Protein AF-K5X1K7-F1 (afdb_monomer_lite)

Radius of gyration: 36.88 Å; chains: 1; bounding box: 86×48×108 Å

InterPro domains:
  IPR001202 WW domain [PF00397] (5-33)
  IPR001202 WW domain [PS01159] (7-33)
  IPR001202 WW domain [PS50020] (1-35)
  IPR001202 WW domain [SM00456] (2-35)
  IPR001202 WW domain [cd00201] (5-35)
  IPR036020 WW domain superfamily [SSF51045] (5-35)

Organism: Phanerochaete carnosa (strain HHB-10118-sp) (NCBI:txid650164)

Secondary structure (DSSP, 8-state):
---GGGEEEEEETTTTEEEEEETTT--EESS-TTGGGT-----------TTSHHHHHHHHHHHHHHTT--TTSGGG-HHHHHHS--SS--------EETTTTEEPPTT---SGGGSHHHHHHHHHHTTS-HHHHHHHHHHHHHHHHHHTT---PPPHHHHHHHHHHHHHHHHHHTGGG--

Sequence (180 aa):
TASAGDWQALWSPVHNAYYFYNSKTQETTWTNPLEASSSASPVASSSSDPQAFTSTAGALQAAAAAQGIDPSLAYLDPSLVAGTSSTPQAFTYTAKFNARTGAFARPDGRDPSHVSEYERARRMSEAYFDVGEWEEEVEQRKAQEEAEGKKKKKPTKKDLERFKEQKRLKKIAKTAWLRT

Foldseek 3Di:
DQDPVQKDWDADPVVRAIWIAGNPPRDIGRDDPVCVVVDPPPPPPPPCPPPPVCVVLVQLLVQCVVVVHHSVCSVVDPVSVVVPPPDPDDVDDDWDADPVVRDTADPPGCDPVCPDPVNVVVVVVVVPDVVVVVVVVVVVVVVVCVVCDVPDPDQDPVSVVVVVVVVVVVVCVVCVVVVD

pLDDT: mean 77.58, std 16.28, range [35.38, 95.19]

Structure (mmCIF, N/CA/C/O backbone):
data_AF-K5X1K7-F1
#
_entry.id   AF-K5X1K7-F1
#
loop_
_atom_site.group_PDB
_atom_site.id
_atom_site.type_symbol
_atom_site.label_atom_id
_atom_site.label_alt_id
_atom_site.label_comp_id
_atom_site.label_asym_id
_atom_site.label_entity_id
_atom_site.label_seq_id
_atom_site.pdbx_PDB_ins_code
_atom_site.Cartn_x
_atom_site.Cartn_y
_atom_site.Cartn_z
_atom_site.occupancy
_atom_site.B_iso_or_equiv
_atom_site.auth_seq_id
_atom_site.auth_comp_id
_atom_site.auth_asym_id
_atom_site.auth_atom_id
_atom_site.pdbx_PDB_model_num
ATOM 1 N N . THR A 1 1 ? 4.398 7.121 -54.595 1.00 51.69 1 THR A N 1
ATOM 2 C CA . THR A 1 1 ? 4.559 7.211 -53.130 1.00 51.69 1 THR A CA 1
ATOM 3 C C . THR A 1 1 ? 3.196 7.001 -52.500 1.00 51.69 1 THR A C 1
ATOM 5 O O . THR A 1 1 ? 2.266 7.715 -52.854 1.00 51.69 1 THR A O 1
ATOM 8 N N . ALA A 1 2 ? 3.027 5.955 -51.687 1.00 56.44 2 ALA A N 1
ATOM 9 C CA . ALA A 1 2 ? 1.766 5.720 -50.979 1.00 56.44 2 ALA A CA 1
ATOM 10 C C . ALA A 1 2 ? 1.600 6.792 -49.889 1.00 56.44 2 ALA A C 1
ATOM 12 O O . ALA A 1 2 ? 2.554 7.090 -49.173 1.00 56.44 2 ALA A O 1
ATOM 13 N N . SER A 1 3 ? 0.427 7.414 -49.823 1.00 66.38 3 SER A N 1
ATOM 14 C CA . SER A 1 3 ? 0.096 8.448 -48.838 1.00 66.38 3 SER A CA 1
ATOM 15 C C . SER A 1 3 ? -0.367 7.798 -47.531 1.00 66.38 3 SER A C 1
ATOM 17 O O . SER A 1 3 ? -0.769 6.635 -47.524 1.00 66.38 3 SER A O 1
ATOM 19 N N . ALA A 1 4 ? -0.358 8.543 -46.421 1.00 65.88 4 ALA A N 1
ATOM 20 C CA . ALA A 1 4 ? -0.716 8.031 -45.096 1.00 65.88 4 ALA A CA 1
ATOM 21 C C . ALA A 1 4 ? -2.121 7.394 -45.013 1.00 65.88 4 ALA A C 1
ATOM 23 O O . ALA A 1 4 ? -2.359 6.546 -44.162 1.00 65.88 4 ALA A O 1
ATOM 24 N N . GLY A 1 5 ? -3.033 7.764 -45.920 1.00 78.00 5 GLY A N 1
ATOM 25 C CA . GLY A 1 5 ? -4.384 7.198 -46.006 1.00 78.00 5 GLY A CA 1
ATOM 26 C C . GLY A 1 5 ? -4.503 5.858 -46.744 1.00 78.00 5 GLY A C 1
ATOM 27 O O . GLY A 1 5 ? -5.589 5.291 -46.769 1.00 78.00 5 GLY A O 1
ATOM 28 N N . ASP A 1 6 ? -3.428 5.350 -47.356 1.00 87.44 6 ASP A N 1
ATOM 29 C CA . ASP A 1 6 ? -3.479 4.128 -48.175 1.00 87.44 6 ASP A CA 1
ATOM 30 C C . ASP A 1 6 ? -3.261 2.837 -47.357 1.00 87.44 6 ASP A C 1
ATOM 32 O O . ASP A 1 6 ? -3.540 1.738 -47.852 1.00 87.44 6 ASP A O 1
ATOM 36 N N . TRP A 1 7 ? -2.784 2.974 -46.113 1.00 88.94 7 TRP A N 1
ATOM 37 C CA . TRP A 1 7 ? -2.458 1.886 -45.191 1.00 88.94 7 TRP A CA 1
ATOM 38 C C . TRP A 1 7 ? -3.560 1.664 -44.152 1.00 88.94 7 TRP A C 1
ATOM 40 O O . TRP A 1 7 ? -4.050 2.610 -43.540 1.00 88.94 7 TRP A O 1
ATOM 50 N N . GLN A 1 8 ? -3.917 0.402 -43.913 1.00 91.75 8 GLN A N 1
ATOM 51 C CA . GLN A 1 8 ? -4.913 -0.010 -42.919 1.00 91.75 8 GLN A CA 1
ATOM 52 C C . GLN A 1 8 ? -4.298 -0.989 -41.915 1.00 91.75 8 GLN A C 1
ATOM 54 O O . GLN A 1 8 ? -3.630 -1.937 -42.321 1.00 91.75 8 GLN A O 1
ATOM 59 N N . ALA A 1 9 ? -4.538 -0.781 -40.618 1.00 92.06 9 ALA A N 1
ATOM 60 C CA . ALA A 1 9 ? -4.111 -1.697 -39.560 1.00 92.06 9 ALA A CA 1
ATOM 61 C C . ALA A 1 9 ? -5.196 -2.753 -39.297 1.00 92.06 9 ALA A C 1
ATOM 63 O O . ALA A 1 9 ? -6.318 -2.420 -38.914 1.00 92.06 9 ALA A O 1
ATOM 64 N N . LEU A 1 10 ? -4.860 -4.026 -39.493 1.00 93.25 10 LEU A N 1
ATOM 65 C CA . LEU A 1 10 ? -5.751 -5.172 -39.326 1.00 93.25 10 LEU A CA 1
ATOM 66 C C . LEU A 1 10 ? -5.221 -6.080 -38.213 1.00 93.25 10 LEU A C 1
ATOM 68 O O . LEU A 1 10 ? -4.028 -6.371 -38.145 1.00 93.25 10 LEU A O 1
ATOM 72 N N . TRP A 1 11 ? -6.105 -6.537 -37.327 1.00 94.88 11 TRP A N 1
ATOM 73 C CA . TRP A 1 11 ? -5.749 -7.472 -36.259 1.00 94.88 11 TRP A CA 1
ATOM 74 C C . TRP A 1 11 ? -5.693 -8.909 -36.786 1.00 94.88 11 TRP A C 1
ATOM 76 O O . TRP A 1 11 ? -6.650 -9.375 -37.407 1.00 94.88 11 TRP A O 1
ATOM 86 N N . SER A 1 12 ? -4.603 -9.632 -36.511 1.00 94.00 12 SER A N 1
ATOM 87 C CA . SER A 1 12 ? -4.488 -11.065 -36.794 1.00 94.00 12 SER A CA 1
ATOM 88 C C . SER A 1 12 ? -4.652 -11.884 -35.508 1.00 94.00 12 SER A C 1
ATOM 90 O O . SER A 1 12 ? -3.748 -11.872 -34.670 1.00 94.00 12 SER A O 1
ATOM 92 N N . PRO A 1 13 ? -5.750 -12.651 -35.345 1.00 93.81 13 PRO A N 1
ATOM 93 C CA . PRO A 1 13 ? -5.948 -13.509 -34.174 1.00 93.81 13 PRO A CA 1
ATOM 94 C C . PRO A 1 13 ? -4.889 -14.609 -34.046 1.00 93.81 13 PRO A C 1
ATOM 96 O O . PRO A 1 13 ? -4.539 -14.997 -32.939 1.00 93.81 13 PRO A O 1
ATOM 99 N N . VAL A 1 14 ? -4.362 -15.097 -35.176 1.00 94.94 14 VAL A N 1
ATOM 100 C CA . VAL A 1 14 ? -3.364 -16.182 -35.221 1.00 94.94 14 VAL A CA 1
ATOM 101 C C . VAL A 1 14 ? -2.022 -15.725 -34.652 1.00 94.94 14 VAL A C 1
ATOM 103 O O . VAL A 1 14 ? -1.348 -16.485 -33.964 1.00 94.94 14 VAL A O 1
ATOM 106 N N . HIS A 1 15 ? -1.647 -14.475 -34.922 1.00 89.81 15 HIS A N 1
ATOM 107 C CA . HIS A 1 15 ? -0.377 -13.897 -34.480 1.00 89.81 15 HIS A CA 1
ATOM 108 C C . HIS A 1 15 ? -0.530 -12.971 -33.268 1.00 89.81 15 HIS A C 1
ATOM 110 O O . HIS A 1 15 ? 0.468 -12.448 -32.782 1.00 89.81 15 HIS A O 1
ATOM 116 N N . ASN A 1 16 ? -1.765 -12.778 -32.784 1.00 93.69 16 ASN A N 1
ATOM 117 C CA . ASN A 1 16 ? -2.121 -11.878 -31.687 1.00 93.69 16 ASN A CA 1
ATOM 118 C C . ASN A 1 16 ? -1.443 -10.497 -31.821 1.00 93.69 16 ASN A C 1
ATOM 120 O O . ASN A 1 16 ? -0.917 -9.947 -30.852 1.00 93.69 16 ASN A O 1
ATOM 124 N N . ALA A 1 17 ? -1.403 -9.980 -33.053 1.00 92.75 17 ALA A N 1
ATOM 125 C CA . ALA A 1 17 ? -0.687 -8.768 -33.433 1.00 92.75 17 ALA A CA 1
ATOM 126 C C . ALA A 1 17 ? -1.387 -8.058 -34.602 1.00 92.75 17 ALA A C 1
ATOM 128 O O . ALA A 1 17 ? -2.117 -8.680 -35.381 1.00 92.75 17 ALA A O 1
ATOM 129 N N . TYR A 1 18 ? -1.141 -6.754 -34.740 1.00 92.44 18 TYR A N 1
ATOM 130 C CA . TYR A 1 18 ? -1.590 -5.972 -35.891 1.00 92.44 18 TYR A CA 1
ATOM 131 C C . TYR A 1 18 ? -0.612 -6.115 -37.061 1.00 92.44 18 TYR A C 1
ATOM 133 O O . TYR A 1 18 ? 0.601 -6.109 -36.865 1.00 92.44 18 TYR A O 1
ATOM 141 N N . TYR A 1 19 ? -1.144 -6.196 -38.277 1.00 93.00 19 TYR A N 1
ATOM 142 C CA . TYR A 1 19 ? -0.389 -6.039 -39.518 1.00 93.00 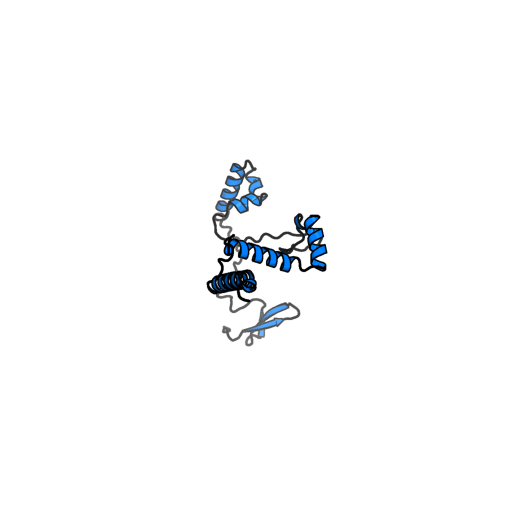19 TYR A CA 1
ATOM 143 C C . TYR A 1 19 ? -0.989 -4.897 -40.339 1.00 93.00 19 TYR A C 1
ATOM 145 O O . TYR A 1 19 ? -2.163 -4.555 -40.193 1.00 93.00 19 TYR A O 1
ATOM 153 N N . PHE A 1 20 ? -0.178 -4.292 -41.196 1.00 93.44 20 PHE A N 1
ATOM 154 C CA . PHE A 1 20 ? -0.565 -3.158 -42.023 1.00 93.44 20 PHE A CA 1
ATOM 155 C C . PHE A 1 20 ? -0.701 -3.609 -43.473 1.00 93.44 20 PHE A C 1
ATOM 157 O O . PHE A 1 20 ? 0.221 -4.201 -44.034 1.00 93.44 20 PHE A O 1
ATOM 164 N N . TYR A 1 21 ? -1.849 -3.324 -44.077 1.00 92.62 21 TYR A N 1
ATOM 165 C CA . TYR A 1 21 ? -2.152 -3.640 -45.468 1.00 92.62 21 TYR A CA 1
ATOM 166 C C . TYR A 1 21 ? -2.251 -2.361 -46.299 1.00 92.62 21 TYR A C 1
ATOM 168 O O . TYR A 1 21 ? -2.948 -1.421 -45.911 1.00 92.62 21 TYR A O 1
ATOM 176 N N . ASN A 1 22 ? -1.566 -2.328 -47.441 1.00 92.00 22 ASN A N 1
ATOM 177 C CA . ASN A 1 22 ? -1.646 -1.230 -48.396 1.00 92.00 22 ASN A CA 1
ATOM 178 C C . ASN A 1 22 ? -2.703 -1.526 -49.462 1.00 92.00 22 ASN A C 1
ATOM 180 O O . ASN A 1 22 ? -2.549 -2.427 -50.284 1.00 92.00 22 ASN A O 1
ATOM 184 N N . SER A 1 23 ? -3.754 -0.714 -49.498 1.00 89.12 23 SER A N 1
ATOM 185 C CA . SER A 1 23 ? -4.861 -0.876 -50.448 1.00 89.12 23 SER A CA 1
ATOM 186 C C . SER A 1 23 ? -4.477 -0.639 -51.916 1.00 89.12 23 SER A C 1
ATOM 188 O O . SER A 1 23 ? -5.158 -1.148 -52.806 1.00 89.12 23 SER A O 1
ATOM 190 N N . LYS A 1 24 ? -3.391 0.097 -52.190 1.00 88.06 24 LYS A N 1
ATOM 191 C CA . LYS A 1 24 ? -2.935 0.411 -53.556 1.00 88.06 24 LYS A CA 1
ATOM 192 C C . LYS A 1 24 ? -1.930 -0.592 -54.105 1.00 88.06 24 LYS A C 1
ATOM 194 O O . LYS A 1 24 ? -2.003 -0.923 -55.283 1.00 88.06 24 LYS A O 1
ATOM 199 N N . THR A 1 25 ? -0.982 -1.034 -53.280 1.00 88.88 25 THR A N 1
ATOM 200 C CA . THR A 1 25 ? 0.090 -1.955 -53.705 1.00 88.88 25 THR A CA 1
ATOM 201 C C . THR A 1 25 ? -0.208 -3.414 -53.373 1.00 88.88 25 THR A C 1
ATOM 203 O O . THR A 1 25 ? 0.500 -4.290 -53.854 1.00 88.88 25 THR A O 1
ATOM 206 N N . GLN A 1 26 ? -1.266 -3.680 -52.596 1.00 91.06 26 GLN A N 1
ATOM 207 C CA . GLN A 1 26 ? -1.614 -5.006 -52.069 1.00 91.06 26 GLN A CA 1
ATOM 208 C C . GLN A 1 26 ? -0.504 -5.628 -51.205 1.00 91.06 26 GLN A C 1
ATOM 210 O O . GLN A 1 26 ? -0.461 -6.839 -51.000 1.00 91.06 26 GLN A O 1
ATOM 215 N N . GLU A 1 27 ? 0.394 -4.801 -50.674 1.00 89.38 27 GLU A N 1
ATOM 216 C CA . GLU A 1 27 ? 1.490 -5.239 -49.817 1.00 89.38 27 GLU A CA 1
ATOM 217 C C . GLU A 1 27 ? 1.043 -5.326 -48.354 1.00 89.38 27 GLU A C 1
ATOM 219 O O . GLU A 1 27 ? 0.289 -4.486 -47.856 1.00 89.38 27 GLU A O 1
ATOM 224 N N . THR A 1 28 ? 1.557 -6.331 -47.646 1.00 91.69 28 THR A N 1
ATOM 225 C CA . THR A 1 28 ? 1.374 -6.511 -46.202 1.00 91.69 28 THR A CA 1
ATOM 226 C C . THR A 1 28 ? 2.706 -6.359 -45.482 1.00 91.69 28 THR A C 1
ATOM 228 O O . THR A 1 28 ? 3.685 -6.998 -45.863 1.00 91.69 28 THR A O 1
ATOM 231 N N . THR A 1 29 ? 2.739 -5.580 -44.405 1.00 90.00 29 THR A N 1
ATOM 232 C CA . THR A 1 29 ? 3.913 -5.437 -43.536 1.00 90.00 29 THR A CA 1
ATOM 233 C C . THR A 1 29 ? 3.522 -5.573 -42.069 1.00 90.00 29 THR A C 1
ATOM 235 O O . THR A 1 29 ? 2.405 -5.249 -41.674 1.00 90.00 29 THR A O 1
ATOM 238 N N . TRP A 1 30 ? 4.451 -6.048 -41.245 1.00 90.38 30 TRP A N 1
ATOM 239 C CA . TRP A 1 30 ? 4.282 -6.141 -39.791 1.00 90.38 30 TRP A CA 1
ATOM 240 C C . TRP A 1 30 ? 4.763 -4.881 -39.059 1.00 90.38 30 TRP A C 1
ATOM 242 O O . TRP A 1 30 ? 4.470 -4.698 -37.882 1.00 90.38 30 TRP A O 1
ATOM 252 N N . THR A 1 31 ? 5.489 -3.999 -39.749 1.00 87.38 31 THR A N 1
ATOM 253 C CA . THR A 1 31 ? 6.052 -2.763 -39.188 1.00 87.38 31 THR A CA 1
ATOM 254 C C . THR A 1 31 ? 5.256 -1.564 -39.685 1.00 87.38 31 THR A C 1
ATOM 256 O O . THR A 1 31 ? 5.029 -1.462 -40.887 1.00 87.38 31 THR A O 1
ATOM 259 N N . ASN A 1 32 ? 4.855 -0.653 -38.791 1.00 84.19 32 ASN A N 1
ATOM 260 C CA . ASN A 1 32 ? 4.039 0.511 -39.142 1.00 84.19 32 ASN A CA 1
ATOM 261 C C . ASN A 1 32 ? 4.770 1.418 -40.159 1.00 84.19 32 ASN A C 1
ATOM 263 O O . ASN A 1 32 ? 5.727 2.103 -39.790 1.00 84.19 32 ASN A O 1
ATOM 267 N N . PRO A 1 33 ? 4.327 1.476 -41.429 1.00 79.88 33 PRO A N 1
ATOM 268 C CA . PRO A 1 33 ? 5.017 2.247 -42.462 1.00 79.88 33 PRO A CA 1
ATOM 269 C C . PRO A 1 33 ? 4.853 3.764 -42.280 1.00 79.88 33 PRO A C 1
ATOM 271 O O . PRO A 1 33 ? 5.600 4.533 -42.879 1.00 79.88 33 PRO A O 1
ATOM 274 N N . LEU A 1 34 ? 3.907 4.206 -41.441 1.00 73.88 34 LEU A N 1
ATOM 275 C CA . LEU A 1 34 ? 3.682 5.619 -41.116 1.00 73.88 34 LEU A CA 1
ATOM 276 C C . LEU A 1 34 ? 4.641 6.124 -40.027 1.00 73.88 34 LEU A C 1
ATOM 278 O O . LEU A 1 34 ? 4.940 7.315 -39.967 1.00 73.88 34 LEU A O 1
ATOM 282 N N . GLU A 1 35 ? 5.164 5.221 -39.195 1.00 69.62 35 GLU A N 1
ATOM 283 C CA . GLU A 1 35 ? 6.130 5.538 -38.137 1.00 69.62 35 GLU A CA 1
ATOM 284 C C . GLU A 1 35 ? 7.575 5.607 -38.636 1.00 69.62 35 GLU A C 1
ATOM 286 O O . GLU A 1 35 ? 8.432 6.112 -37.917 1.00 69.62 35 GLU A O 1
ATOM 291 N N . ALA A 1 36 ? 7.869 5.211 -39.879 1.00 59.34 36 ALA A N 1
ATOM 292 C CA . ALA A 1 36 ? 9.220 5.312 -40.441 1.00 59.34 36 ALA A CA 1
ATOM 293 C C . ALA A 1 36 ? 9.758 6.763 -40.513 1.00 59.34 36 ALA A C 1
ATOM 295 O O . ALA A 1 36 ? 10.961 6.957 -40.667 1.00 59.34 36 ALA A O 1
ATOM 296 N N . SER A 1 37 ? 8.907 7.789 -40.344 1.00 50.91 37 SER A N 1
ATOM 297 C CA . SER A 1 37 ? 9.344 9.188 -40.183 1.00 50.91 37 SER A CA 1
ATOM 298 C C . SER A 1 37 ? 9.523 9.636 -38.722 1.00 50.91 37 SER A C 1
ATOM 300 O O . SER A 1 37 ? 10.017 10.738 -38.490 1.00 50.91 37 SER A O 1
ATOM 302 N N . SER A 1 38 ? 9.134 8.823 -37.735 1.00 47.66 38 SER A N 1
ATOM 303 C CA . SER A 1 38 ? 9.290 9.114 -36.297 1.00 47.66 38 SER A CA 1
ATOM 304 C C . SER A 1 38 ? 10.032 8.014 -35.530 1.00 47.66 38 SER A C 1
ATOM 306 O O . SER A 1 38 ? 10.216 8.078 -34.321 1.00 47.66 38 SER A O 1
ATOM 308 N N . SER A 1 39 ? 10.517 7.005 -36.239 1.00 41.81 39 SER A N 1
ATOM 309 C CA . SER A 1 39 ? 11.396 5.979 -35.716 1.00 41.81 39 SER A CA 1
ATOM 310 C C . SER A 1 39 ? 12.465 5.710 -36.758 1.00 41.81 39 SER A C 1
ATOM 312 O O . SER A 1 39 ? 12.414 4.749 -37.521 1.00 41.81 39 SER A O 1
ATOM 314 N N . ALA A 1 40 ? 13.505 6.543 -36.714 1.00 39.78 40 ALA A N 1
ATOM 315 C CA . ALA A 1 40 ? 14.834 5.967 -36.731 1.00 39.78 40 ALA A CA 1
ATOM 316 C C . ALA A 1 40 ? 14.872 4.951 -35.580 1.00 39.78 40 ALA A C 1
ATOM 318 O O . ALA A 1 40 ? 15.220 5.280 -34.448 1.00 39.78 40 ALA A O 1
ATOM 319 N N . SER A 1 41 ? 14.445 3.713 -35.847 1.00 35.41 41 SER A N 1
ATOM 320 C CA . SER A 1 41 ? 14.961 2.596 -35.078 1.00 35.41 41 SER A CA 1
ATOM 321 C C . SER A 1 41 ? 16.476 2.751 -35.137 1.00 35.41 41 SER A C 1
ATOM 323 O O . SER A 1 41 ? 17.007 2.917 -36.243 1.00 35.41 41 SER A O 1
ATOM 325 N N . PRO A 1 42 ? 17.189 2.741 -34.002 1.00 42.62 42 PRO A N 1
ATOM 326 C CA . PRO A 1 42 ? 18.611 2.523 -34.066 1.00 42.62 42 PRO A CA 1
ATOM 327 C C . PRO A 1 42 ? 18.765 1.137 -34.689 1.00 42.62 42 PRO A C 1
ATOM 329 O O . PRO A 1 42 ? 18.637 0.110 -34.026 1.00 42.62 42 PRO A O 1
ATOM 332 N N . VAL A 1 43 ? 19.039 1.102 -35.994 1.00 35.38 43 VAL A N 1
ATOM 333 C CA . VAL A 1 43 ? 20.003 0.140 -36.487 1.00 35.38 43 VAL A CA 1
ATOM 334 C C . VAL A 1 43 ? 21.168 0.302 -35.531 1.00 35.38 43 VAL A C 1
ATOM 336 O O . VAL A 1 43 ? 21.794 1.358 -35.459 1.00 35.38 43 VAL A O 1
ATOM 339 N N . ALA A 1 44 ? 21.365 -0.703 -34.687 1.00 41.97 44 ALA A N 1
ATOM 340 C CA . ALA A 1 44 ? 22.589 -0.874 -33.945 1.00 41.97 44 ALA A CA 1
ATOM 341 C C . ALA A 1 44 ? 23.689 -1.139 -34.984 1.00 41.97 44 ALA A C 1
ATOM 343 O O . ALA A 1 44 ? 24.206 -2.240 -35.122 1.00 41.97 44 ALA A O 1
ATOM 344 N N . SER A 1 45 ? 24.029 -0.107 -35.756 1.00 39.78 45 SER A N 1
ATOM 345 C CA . SER A 1 45 ? 25.403 0.179 -36.079 1.00 39.78 45 SER A CA 1
ATOM 346 C C . SER A 1 45 ? 26.077 0.287 -34.726 1.00 39.78 45 SER A C 1
ATOM 348 O O . SER A 1 45 ? 25.915 1.254 -33.988 1.00 39.78 45 SER A O 1
ATOM 350 N N . SER A 1 46 ? 26.758 -0.788 -34.367 1.00 43.03 46 SER A N 1
ATOM 351 C CA . SER A 1 46 ? 27.795 -0.827 -33.358 1.00 43.03 46 SER A CA 1
ATOM 352 C C . SER A 1 46 ? 28.905 0.157 -33.744 1.00 43.03 46 SER A C 1
ATOM 354 O O . SER A 1 46 ? 29.996 -0.236 -34.140 1.00 43.03 46 SER A O 1
ATOM 356 N N . SER A 1 47 ? 28.616 1.452 -33.662 1.00 45.53 47 SER A N 1
ATOM 357 C CA . SER A 1 47 ? 29.585 2.480 -33.329 1.00 45.53 47 SER A CA 1
ATOM 358 C C . SER A 1 47 ? 29.472 2.650 -31.822 1.00 45.53 47 SER A C 1
ATOM 360 O O . SER A 1 47 ? 28.729 3.486 -31.311 1.00 45.53 47 SER A O 1
ATOM 362 N N . SER A 1 48 ? 30.138 1.746 -31.112 1.00 43.84 48 SER A N 1
ATOM 363 C CA . SER A 1 48 ? 30.448 1.893 -29.701 1.00 43.84 48 SER A CA 1
ATOM 364 C C . SER A 1 48 ? 31.206 3.203 -29.519 1.00 43.84 48 SER A C 1
ATOM 366 O O . SER A 1 48 ? 32.406 3.256 -29.779 1.00 43.84 48 SER A O 1
ATOM 368 N N . ASP A 1 49 ? 30.496 4.245 -29.105 1.00 41.53 49 ASP A N 1
ATOM 369 C CA . ASP A 1 49 ? 31.092 5.438 -28.524 1.00 41.53 49 ASP A CA 1
ATOM 370 C C . ASP A 1 49 ? 31.320 5.137 -27.032 1.00 41.53 49 ASP A C 1
ATOM 372 O O . ASP A 1 49 ? 30.347 4.956 -26.289 1.00 41.53 49 ASP A O 1
ATOM 376 N N . PRO A 1 50 ? 32.571 4.963 -26.562 1.00 45.81 50 PRO A N 1
ATOM 377 C CA . PRO A 1 50 ? 32.824 4.342 -25.273 1.00 45.81 50 PRO A CA 1
ATOM 378 C C . PRO A 1 50 ? 32.743 5.284 -24.057 1.00 45.81 50 PRO A C 1
ATOM 380 O O . PRO A 1 50 ? 33.294 4.974 -23.003 1.00 45.81 50 PRO A O 1
ATOM 383 N N . GLN A 1 51 ? 32.121 6.461 -24.178 1.00 43.44 51 GLN A N 1
ATOM 384 C CA . GLN A 1 51 ? 32.338 7.539 -23.200 1.00 43.44 51 GLN A CA 1
ATOM 385 C C . GLN A 1 51 ? 31.196 7.823 -22.215 1.00 43.44 51 GLN A C 1
ATOM 387 O O . GLN A 1 51 ? 31.436 8.507 -21.224 1.00 43.44 51 GLN A O 1
ATOM 392 N N . ALA A 1 52 ? 29.986 7.287 -22.405 1.00 45.31 52 ALA A N 1
ATOM 393 C CA . ALA A 1 52 ? 28.870 7.564 -21.485 1.00 45.31 52 ALA A CA 1
ATOM 394 C C . ALA A 1 52 ? 28.672 6.501 -20.385 1.00 45.31 52 ALA A C 1
ATOM 396 O O . ALA A 1 52 ? 28.126 6.810 -19.330 1.00 45.31 52 ALA A O 1
ATOM 397 N N . PHE A 1 53 ? 29.138 5.264 -20.586 1.00 47.28 53 PHE A N 1
ATOM 398 C CA . PHE A 1 53 ? 29.015 4.178 -19.598 1.00 47.28 53 PHE A CA 1
ATOM 399 C C . PHE A 1 53 ? 30.158 4.139 -18.572 1.00 47.28 53 PHE A C 1
ATOM 401 O O . PHE A 1 53 ? 30.052 3.469 -17.545 1.00 47.28 53 PHE A O 1
ATOM 408 N N . THR A 1 54 ? 31.252 4.858 -18.822 1.00 52.75 54 THR A N 1
ATOM 409 C CA . THR A 1 54 ? 32.418 4.913 -17.930 1.00 52.75 54 THR A CA 1
ATOM 410 C C . THR A 1 54 ? 32.169 5.754 -16.679 1.00 52.75 54 THR A C 1
ATOM 412 O O . THR A 1 54 ? 32.751 5.469 -15.634 1.00 52.75 54 THR A O 1
ATOM 415 N N . SER A 1 55 ? 31.276 6.747 -16.736 1.00 59.59 55 SER A N 1
ATOM 416 C CA . SER A 1 55 ? 31.006 7.645 -15.605 1.00 59.59 55 SER A CA 1
ATOM 417 C C . SER A 1 55 ? 30.184 6.971 -14.501 1.00 59.59 55 SER A C 1
ATOM 419 O O . SER A 1 55 ? 30.543 7.060 -13.327 1.00 59.59 55 SER A O 1
ATOM 421 N N . THR A 1 56 ? 29.130 6.230 -14.857 1.00 63.56 56 THR A N 1
ATOM 422 C CA . THR A 1 56 ? 28.307 5.484 -13.888 1.00 63.56 56 THR A CA 1
ATOM 423 C C . THR A 1 56 ? 29.060 4.287 -13.313 1.00 63.56 56 THR A C 1
ATOM 425 O O . THR A 1 56 ? 29.025 4.063 -12.105 1.00 63.56 56 THR A O 1
ATOM 428 N N . ALA A 1 57 ? 29.793 3.550 -14.157 1.00 68.75 57 ALA A N 1
ATOM 429 C CA . ALA A 1 57 ? 30.613 2.425 -13.714 1.00 68.75 57 ALA A CA 1
ATOM 430 C C . ALA A 1 57 ? 31.736 2.878 -12.765 1.00 68.75 57 ALA A C 1
ATOM 432 O O . ALA A 1 57 ? 31.959 2.245 -11.736 1.00 68.75 57 ALA A O 1
ATOM 433 N N . GLY A 1 58 ? 32.384 4.013 -13.056 1.00 74.69 58 GLY A N 1
ATOM 434 C CA . GLY A 1 58 ? 33.398 4.604 -12.181 1.00 74.69 58 GLY A CA 1
ATOM 435 C C . GLY A 1 58 ? 32.836 5.061 -10.831 1.00 74.69 58 GLY A C 1
ATOM 436 O O . GLY A 1 58 ? 33.463 4.832 -9.798 1.00 74.69 58 GLY A O 1
ATOM 437 N N . ALA A 1 59 ? 31.632 5.643 -10.811 1.00 75.94 59 ALA A N 1
ATOM 438 C CA . ALA A 1 59 ? 30.960 6.029 -9.569 1.00 75.94 59 ALA A CA 1
ATOM 439 C C . ALA A 1 59 ? 30.603 4.809 -8.696 1.00 75.94 59 ALA A C 1
ATOM 441 O O . ALA A 1 59 ? 30.831 4.830 -7.485 1.00 75.94 59 ALA A O 1
ATOM 442 N N . LEU A 1 60 ? 30.112 3.726 -9.312 1.00 78.19 60 LEU A N 1
ATOM 443 C CA . LEU A 1 60 ? 29.807 2.466 -8.625 1.00 78.19 60 LEU A CA 1
ATOM 444 C C . LEU A 1 60 ? 31.078 1.817 -8.047 1.00 78.19 60 LEU A C 1
ATOM 446 O O . LEU A 1 60 ? 31.090 1.336 -6.916 1.00 78.19 60 LEU A O 1
ATOM 450 N N . GLN A 1 61 ? 32.168 1.858 -8.815 1.00 84.69 61 GLN A N 1
ATOM 451 C CA . GLN A 1 61 ? 33.466 1.306 -8.446 1.00 84.69 61 GLN A CA 1
ATOM 452 C C . GLN A 1 61 ? 34.123 2.071 -7.283 1.00 84.69 61 GLN A C 1
ATOM 454 O O . GLN A 1 61 ? 34.690 1.459 -6.376 1.00 84.69 61 GLN A O 1
ATOM 459 N N . ALA A 1 62 ? 33.995 3.401 -7.262 1.00 81.88 62 ALA A N 1
ATOM 460 C CA . ALA A 1 62 ? 34.454 4.237 -6.154 1.00 81.88 62 ALA A CA 1
ATOM 461 C C . ALA A 1 62 ? 33.635 4.004 -4.870 1.00 81.88 62 ALA A C 1
ATOM 463 O O . ALA A 1 62 ? 34.201 3.948 -3.777 1.00 81.88 62 ALA A O 1
ATOM 464 N N . ALA A 1 63 ? 32.316 3.817 -4.995 1.00 80.81 63 ALA A N 1
ATOM 465 C CA . ALA A 1 63 ? 31.449 3.484 -3.866 1.00 80.81 63 ALA A CA 1
ATOM 466 C C . ALA A 1 63 ? 31.772 2.098 -3.275 1.00 80.81 63 ALA A C 1
ATOM 468 O O . ALA A 1 63 ? 31.816 1.956 -2.054 1.00 80.81 63 ALA A O 1
ATOM 469 N N . ALA A 1 64 ? 32.069 1.104 -4.122 1.00 83.38 64 ALA A N 1
ATOM 470 C CA . ALA A 1 64 ? 32.525 -0.217 -3.685 1.00 83.38 64 ALA A CA 1
ATOM 471 C C . ALA A 1 64 ? 33.833 -0.131 -2.884 1.00 83.38 64 ALA A C 1
ATOM 473 O O . ALA A 1 64 ? 33.922 -0.675 -1.782 1.00 83.38 64 ALA A O 1
ATOM 474 N N . ALA A 1 65 ? 34.811 0.633 -3.383 1.00 84.62 65 ALA A N 1
ATOM 475 C CA . ALA A 1 65 ? 36.089 0.825 -2.702 1.00 84.62 65 ALA A CA 1
ATOM 476 C C . ALA A 1 65 ? 35.929 1.500 -1.325 1.00 84.62 65 ALA A C 1
ATOM 478 O O . ALA A 1 65 ? 36.616 1.127 -0.376 1.00 84.62 65 ALA A O 1
ATOM 479 N N . ALA A 1 66 ? 34.988 2.442 -1.181 1.00 84.25 66 ALA A N 1
ATOM 480 C CA . ALA A 1 66 ? 34.684 3.088 0.100 1.00 84.25 66 ALA A CA 1
ATOM 481 C C . ALA A 1 66 ? 34.097 2.120 1.147 1.00 84.25 66 ALA A C 1
ATOM 483 O O . ALA A 1 66 ? 34.287 2.328 2.343 1.00 84.25 66 ALA A O 1
ATOM 484 N N . GLN A 1 67 ? 33.422 1.056 0.703 1.00 82.50 67 GLN A N 1
ATOM 485 C CA . GLN A 1 67 ? 32.901 -0.021 1.554 1.00 82.50 67 GLN A CA 1
ATOM 486 C C . GLN A 1 67 ? 33.895 -1.190 1.712 1.00 82.50 67 GLN A C 1
ATOM 488 O O . GLN A 1 67 ? 33.556 -2.214 2.302 1.00 82.50 67 GLN A O 1
ATOM 493 N N . GLY A 1 68 ? 35.121 -1.060 1.187 1.00 84.81 68 GLY A N 1
ATOM 494 C CA . GLY A 1 68 ? 36.149 -2.106 1.232 1.00 84.81 68 GLY A CA 1
ATOM 495 C C . GLY A 1 68 ? 35.877 -3.300 0.309 1.00 84.81 68 GLY A C 1
ATOM 496 O O . GLY A 1 68 ? 36.479 -4.358 0.482 1.00 84.81 68 GLY A O 1
ATOM 497 N N . ILE A 1 69 ? 34.968 -3.146 -0.655 1.00 82.44 69 ILE A N 1
ATOM 498 C CA . ILE A 1 69 ? 34.588 -4.173 -1.627 1.00 82.44 69 ILE A CA 1
ATOM 499 C C . ILE A 1 69 ? 35.515 -4.058 -2.842 1.00 82.44 69 ILE A C 1
ATOM 501 O O . ILE A 1 69 ? 35.880 -2.952 -3.249 1.00 82.44 69 ILE A O 1
ATOM 505 N N . ASP A 1 70 ? 35.896 -5.198 -3.428 1.00 88.88 70 ASP A N 1
ATOM 506 C CA . ASP A 1 70 ? 36.709 -5.222 -4.645 1.00 88.88 70 ASP A CA 1
ATOM 507 C C . ASP A 1 70 ? 36.006 -4.414 -5.757 1.00 88.88 70 ASP A C 1
ATOM 509 O O . ASP A 1 70 ? 34.873 -4.739 -6.134 1.00 88.88 70 ASP A O 1
ATOM 513 N N . PRO A 1 71 ? 36.660 -3.377 -6.310 1.00 85.94 71 PRO A N 1
ATOM 514 C CA . PRO A 1 71 ? 36.094 -2.529 -7.350 1.00 85.94 71 PRO A CA 1
ATOM 515 C C . PRO A 1 71 ? 35.661 -3.302 -8.609 1.00 85.94 71 PRO A C 1
ATOM 517 O O . PRO A 1 71 ? 34.783 -2.839 -9.338 1.00 85.94 71 PRO A O 1
ATOM 520 N N . SER A 1 72 ? 36.247 -4.468 -8.892 1.00 87.00 72 SER A N 1
ATOM 521 C CA . SER A 1 72 ? 35.838 -5.334 -10.007 1.00 87.00 72 SER A CA 1
ATOM 522 C C . SER A 1 72 ? 34.531 -6.096 -9.738 1.00 87.00 72 SER A C 1
ATOM 524 O O . SER A 1 72 ? 33.844 -6.492 -10.679 1.00 87.00 72 SER A O 1
ATOM 526 N N . LEU A 1 73 ? 34.146 -6.245 -8.466 1.00 83.56 73 LEU A N 1
ATOM 527 C CA . LEU A 1 73 ? 32.936 -6.946 -8.027 1.00 83.56 73 LEU A CA 1
ATOM 528 C C . LEU A 1 73 ? 31.765 -6.003 -7.716 1.00 83.56 73 LEU A C 1
ATOM 530 O O . LEU A 1 73 ? 30.681 -6.476 -7.383 1.00 83.56 73 LEU A O 1
ATOM 534 N N . ALA A 1 74 ? 31.942 -4.688 -7.877 1.00 84.56 74 ALA A N 1
ATOM 535 C CA . ALA A 1 74 ? 30.935 -3.668 -7.572 1.00 84.56 74 ALA A CA 1
ATOM 536 C C . ALA A 1 74 ? 29.567 -3.912 -8.250 1.00 84.56 74 ALA A C 1
ATOM 538 O O . ALA A 1 74 ? 28.528 -3.596 -7.680 1.00 84.56 74 ALA A O 1
ATOM 539 N N . TYR A 1 75 ? 29.553 -4.507 -9.448 1.00 82.62 75 TYR A N 1
ATOM 540 C CA . TYR A 1 75 ? 28.332 -4.848 -10.196 1.00 82.62 75 TYR A CA 1
ATOM 541 C C . TYR A 1 75 ? 27.477 -5.943 -9.526 1.00 82.62 75 TYR A C 1
ATOM 543 O O . TYR A 1 75 ? 26.269 -5.999 -9.750 1.00 82.62 75 TYR A O 1
ATOM 551 N N . LEU A 1 76 ? 28.081 -6.815 -8.714 1.00 83.50 76 LEU A N 1
ATOM 552 C CA . LEU A 1 76 ? 27.380 -7.936 -8.081 1.00 83.50 76 LEU A CA 1
ATOM 553 C C . LEU A 1 76 ? 26.595 -7.526 -6.831 1.00 83.50 76 LEU A C 1
ATOM 555 O O . LEU A 1 76 ? 25.787 -8.320 -6.350 1.00 83.50 76 LEU A O 1
ATOM 559 N N . ASP A 1 77 ? 26.823 -6.320 -6.307 1.00 76.12 77 ASP A N 1
ATOM 560 C CA . ASP A 1 77 ? 26.153 -5.827 -5.110 1.00 76.12 77 ASP A CA 1
ATOM 561 C C . ASP A 1 77 ? 25.005 -4.859 -5.468 1.00 76.12 77 ASP A C 1
ATOM 563 O O . ASP A 1 77 ? 25.234 -3.680 -5.766 1.00 76.12 77 ASP A O 1
ATOM 567 N N . PRO A 1 78 ? 23.740 -5.318 -5.409 1.00 75.56 78 PRO A N 1
ATOM 568 C CA . PRO A 1 78 ? 22.582 -4.483 -5.703 1.00 75.56 78 PRO A CA 1
ATOM 569 C C . PRO A 1 78 ? 22.344 -3.371 -4.664 1.00 75.56 78 PRO A C 1
ATOM 571 O O . PRO A 1 78 ? 21.530 -2.478 -4.902 1.00 75.56 78 PRO A O 1
ATOM 574 N N . SER A 1 79 ? 23.030 -3.378 -3.518 1.00 76.06 79 SER A N 1
ATOM 575 C CA . SER A 1 79 ? 22.940 -2.280 -2.548 1.00 76.06 79 SER A CA 1
ATOM 576 C C . SER A 1 79 ? 23.698 -1.029 -3.014 1.00 76.06 79 SER A C 1
ATOM 578 O O . SER A 1 79 ? 23.264 0.094 -2.749 1.00 76.06 79 SER A O 1
ATOM 580 N N . LEU A 1 80 ? 24.769 -1.201 -3.799 1.00 72.62 80 LEU A N 1
ATOM 581 C CA . LEU A 1 80 ? 25.594 -0.099 -4.306 1.00 72.62 80 LEU A CA 1
ATOM 582 C C . LEU A 1 80 ? 24.902 0.680 -5.432 1.00 72.62 80 LEU A C 1
ATOM 584 O O . LEU A 1 80 ? 25.060 1.898 -5.533 1.00 72.62 80 LEU A O 1
ATOM 588 N N . VAL A 1 81 ? 24.072 0.008 -6.237 1.00 66.88 81 VAL A N 1
ATOM 589 C CA . VAL A 1 81 ? 23.254 0.664 -7.274 1.00 66.88 81 VAL A CA 1
ATOM 590 C C . VAL A 1 81 ? 22.088 1.460 -6.677 1.00 66.88 81 VAL A C 1
ATOM 592 O O . VAL A 1 81 ? 21.720 2.497 -7.222 1.00 66.88 81 VAL A O 1
ATOM 595 N N . ALA A 1 82 ? 21.550 1.042 -5.528 1.00 60.84 82 ALA A N 1
ATOM 596 C CA . ALA A 1 82 ? 20.497 1.778 -4.823 1.00 60.84 82 ALA A CA 1
ATOM 597 C C . ALA A 1 82 ? 21.024 3.033 -4.096 1.00 60.84 82 ALA A C 1
ATOM 599 O O . ALA A 1 82 ? 20.286 3.998 -3.916 1.00 60.84 82 ALA A O 1
ATOM 600 N N . GLY A 1 83 ? 22.301 3.043 -3.693 1.00 54.28 83 GLY A N 1
ATOM 601 C CA . GLY A 1 83 ? 22.934 4.175 -3.003 1.00 54.28 83 GLY A CA 1
ATOM 602 C C . GLY A 1 83 ? 23.428 5.304 -3.918 1.00 54.28 83 GLY A C 1
ATOM 603 O O . GLY A 1 83 ? 23.657 6.414 -3.444 1.00 54.28 83 GLY A O 1
ATOM 604 N N . THR A 1 84 ? 23.588 5.053 -5.223 1.00 53.19 84 THR A N 1
ATOM 605 C CA . THR A 1 84 ? 24.119 6.039 -6.189 1.00 53.19 84 THR A CA 1
ATOM 606 C C . THR A 1 84 ? 23.034 6.908 -6.846 1.00 53.19 84 THR A C 1
ATOM 608 O O . THR A 1 84 ? 23.333 7.857 -7.572 1.00 53.19 84 THR A O 1
ATOM 611 N N . SER A 1 85 ? 21.753 6.635 -6.584 1.00 50.38 85 SER A N 1
ATOM 612 C CA . SER A 1 85 ? 20.636 7.364 -7.189 1.00 50.38 85 SER A CA 1
ATOM 613 C C . SER A 1 85 ? 20.268 8.626 -6.399 1.00 50.38 85 SER A C 1
ATOM 615 O O . SER A 1 85 ? 19.264 8.670 -5.693 1.00 50.38 85 SER A O 1
ATOM 617 N N . SER A 1 86 ? 21.054 9.691 -6.569 1.00 51.31 86 SER A N 1
ATOM 618 C CA . SER A 1 86 ? 20.604 11.079 -6.348 1.00 51.31 86 SER A CA 1
ATOM 619 C C . SER A 1 86 ? 19.801 11.634 -7.541 1.00 51.31 86 SER A C 1
ATOM 621 O O . SER A 1 86 ? 19.489 12.821 -7.601 1.00 51.31 86 SER A O 1
ATOM 623 N N . THR A 1 87 ? 19.446 10.774 -8.498 1.00 48.09 87 THR A N 1
ATOM 624 C CA . THR A 1 87 ? 18.608 11.073 -9.662 1.00 48.09 87 THR A CA 1
ATOM 625 C C . THR A 1 87 ? 17.175 10.587 -9.423 1.00 48.09 87 THR A C 1
ATOM 627 O O . THR A 1 87 ? 16.981 9.452 -8.981 1.00 48.09 87 THR A O 1
ATOM 630 N N . PRO A 1 88 ? 16.148 11.414 -9.699 1.00 47.84 88 PRO A N 1
ATOM 631 C CA . PRO A 1 88 ? 14.765 11.010 -9.519 1.00 47.84 88 PRO A CA 1
ATOM 632 C C . PRO A 1 88 ? 14.437 9.898 -10.518 1.00 47.84 88 PRO A C 1
ATOM 634 O O . PRO A 1 88 ? 14.563 10.094 -11.722 1.00 47.84 88 PRO A O 1
ATOM 637 N N . GLN A 1 89 ? 13.994 8.753 -9.994 1.00 51.56 89 GLN A N 1
ATOM 638 C CA . GLN A 1 89 ? 13.274 7.716 -10.739 1.00 51.56 89 GLN A CA 1
ATOM 639 C C . GLN A 1 89 ? 14.028 7.230 -11.986 1.00 51.56 89 GLN A C 1
ATOM 641 O O . GLN A 1 89 ? 13.597 7.422 -13.123 1.00 51.56 89 GLN A O 1
ATOM 646 N N . ALA A 1 90 ? 15.145 6.531 -11.776 1.00 51.47 90 ALA A N 1
ATOM 647 C CA . ALA A 1 90 ? 15.552 5.552 -12.772 1.00 51.47 90 ALA A CA 1
ATOM 648 C C . ALA A 1 90 ? 14.373 4.578 -12.958 1.00 51.47 90 ALA A C 1
ATOM 650 O O . ALA A 1 90 ? 13.793 4.123 -11.973 1.00 51.47 90 ALA A O 1
ATOM 651 N N . PHE A 1 91 ? 13.996 4.283 -14.203 1.00 59.91 91 PHE A N 1
ATOM 652 C CA . PHE A 1 91 ? 12.973 3.297 -14.578 1.00 59.91 91 PHE A CA 1
ATOM 653 C C . PHE A 1 91 ? 13.427 1.858 -14.246 1.00 59.91 91 PHE A C 1
ATOM 655 O O . PHE A 1 91 ? 13.384 0.959 -15.083 1.00 59.91 91 PHE A O 1
ATOM 662 N N . THR A 1 92 ? 13.938 1.635 -13.037 1.00 68.75 92 THR A N 1
ATOM 663 C CA . THR A 1 92 ? 14.481 0.374 -12.552 1.00 68.75 92 THR A CA 1
ATOM 664 C C . THR A 1 92 ? 13.408 -0.328 -11.728 1.00 68.75 92 THR A C 1
ATOM 666 O O . THR A 1 92 ? 13.139 0.004 -10.577 1.00 68.75 92 THR A O 1
ATOM 669 N N . TYR A 1 93 ? 12.753 -1.312 -12.340 1.00 73.88 93 TYR A N 1
ATOM 670 C CA . TYR A 1 93 ? 11.810 -2.177 -11.637 1.00 73.88 93 TYR A CA 1
ATOM 671 C C . TYR A 1 93 ? 12.565 -3.347 -11.002 1.00 73.88 93 TYR A C 1
ATOM 673 O O . TYR A 1 93 ? 13.297 -4.059 -11.690 1.00 73.88 93 TYR A O 1
ATOM 681 N N . THR A 1 94 ? 12.389 -3.563 -9.696 1.00 76.44 94 THR A N 1
ATOM 682 C CA . THR A 1 94 ? 12.903 -4.758 -9.018 1.00 76.44 94 THR A CA 1
ATOM 683 C C . THR A 1 94 ? 11.773 -5.783 -8.929 1.00 76.44 94 THR A C 1
ATOM 685 O O . THR A 1 94 ? 10.682 -5.492 -8.447 1.00 76.44 94 THR A O 1
ATOM 688 N N . ALA A 1 95 ? 12.006 -6.990 -9.444 1.00 81.12 95 ALA A N 1
ATOM 689 C CA . ALA A 1 95 ? 11.040 -8.082 -9.395 1.00 81.12 95 ALA A CA 1
ATOM 690 C C . ALA A 1 95 ? 11.679 -9.308 -8.746 1.00 81.12 95 ALA A C 1
ATOM 692 O O . ALA A 1 95 ? 12.835 -9.640 -9.008 1.00 81.12 95 ALA A O 1
ATOM 693 N N . LYS A 1 96 ? 10.915 -10.009 -7.909 1.00 82.94 96 LYS A N 1
ATOM 694 C CA . LYS A 1 96 ? 11.333 -11.276 -7.303 1.00 82.94 96 LYS A CA 1
ATOM 695 C C . LYS A 1 96 ? 10.944 -12.420 -8.234 1.00 82.94 96 LYS A C 1
ATOM 697 O O . LYS A 1 96 ? 9.782 -12.526 -8.606 1.00 82.94 96 LYS A O 1
ATOM 702 N N . PHE A 1 97 ? 11.881 -13.286 -8.611 1.00 85.38 97 PHE A N 1
ATOM 703 C CA . PHE A 1 97 ? 11.607 -14.449 -9.464 1.00 85.38 97 PHE A CA 1
ATOM 704 C C . PHE A 1 97 ? 11.551 -15.736 -8.636 1.00 85.38 97 PHE A C 1
ATOM 706 O O . PHE A 1 97 ? 12.462 -16.017 -7.857 1.00 85.38 97 PHE A O 1
ATOM 713 N N . ASN A 1 98 ? 10.499 -16.541 -8.805 1.00 84.50 98 ASN A N 1
ATOM 714 C CA . ASN A 1 98 ? 10.393 -17.843 -8.154 1.00 84.50 98 ASN A CA 1
ATOM 715 C C . ASN A 1 98 ? 10.945 -18.939 -9.076 1.00 84.50 98 ASN A C 1
ATOM 717 O O . ASN A 1 98 ? 10.272 -19.381 -10.005 1.00 84.50 98 ASN A O 1
ATOM 721 N N . ALA A 1 99 ? 12.152 -19.426 -8.778 1.00 87.00 99 ALA A N 1
ATOM 722 C CA . ALA A 1 99 ? 12.830 -20.453 -9.574 1.00 87.00 99 ALA A CA 1
ATOM 723 C C . ALA A 1 99 ? 12.062 -21.784 -9.671 1.00 87.00 99 ALA A C 1
ATOM 725 O O . ALA A 1 99 ? 12.264 -22.544 -10.613 1.00 87.00 99 ALA A O 1
ATOM 726 N N . ARG A 1 100 ? 11.177 -22.079 -8.711 1.00 83.31 100 ARG A N 1
ATOM 727 C CA . ARG A 1 100 ? 10.437 -23.346 -8.656 1.00 83.31 100 ARG A CA 1
ATOM 728 C C . ARG A 1 100 ? 9.163 -23.318 -9.497 1.00 83.31 100 ARG A C 1
ATOM 730 O O . ARG A 1 100 ? 8.743 -24.358 -9.990 1.00 83.31 100 ARG A O 1
ATOM 737 N N . THR A 1 101 ? 8.552 -22.143 -9.648 1.00 84.81 101 THR A N 1
ATOM 738 C CA . THR A 1 101 ? 7.318 -21.953 -10.428 1.00 84.81 101 THR A CA 1
ATOM 739 C C . THR A 1 101 ? 7.550 -21.224 -11.750 1.00 84.81 101 THR A C 1
ATOM 741 O O . THR A 1 101 ? 6.619 -21.102 -12.537 1.00 84.81 101 THR A O 1
ATOM 744 N N . GLY A 1 102 ? 8.763 -20.718 -11.997 1.00 90.56 102 GLY A N 1
ATOM 745 C CA . GLY A 1 102 ? 9.131 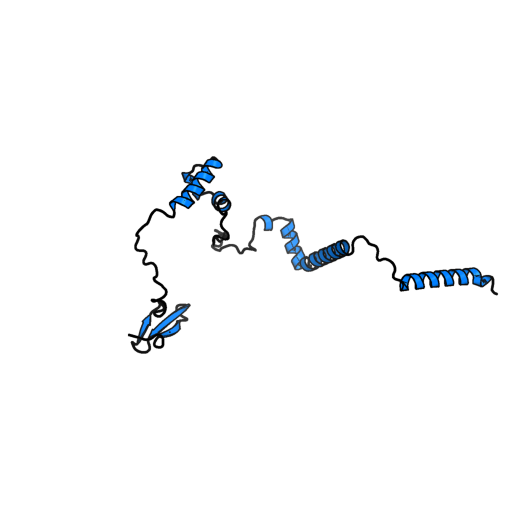-20.015 -13.229 1.00 90.56 102 GLY A CA 1
ATOM 746 C C . GLY A 1 102 ? 8.429 -18.668 -13.422 1.00 90.56 102 GLY A C 1
ATOM 747 O O . GLY A 1 102 ? 8.414 -18.143 -14.530 1.00 90.56 102 GLY A O 1
ATOM 748 N N . ALA A 1 103 ? 7.828 -18.115 -12.368 1.00 89.44 103 ALA A N 1
ATOM 749 C CA . ALA A 1 103 ? 7.014 -16.906 -12.437 1.00 89.44 103 ALA A CA 1
ATOM 750 C C . ALA A 1 103 ? 7.591 -15.806 -11.544 1.00 89.44 103 ALA A C 1
ATOM 752 O O . ALA A 1 103 ? 8.142 -16.078 -10.472 1.00 89.44 103 ALA A O 1
ATOM 7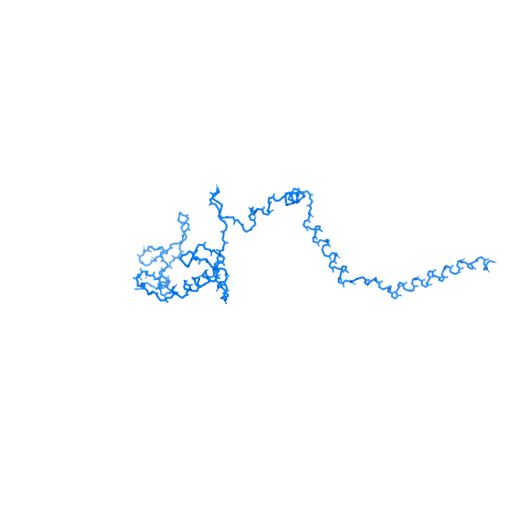53 N N . PHE A 1 104 ? 7.423 -14.553 -11.963 1.00 87.81 104 PHE A N 1
ATOM 754 C CA . PHE A 1 104 ? 7.681 -13.410 -11.095 1.00 87.81 104 PHE A CA 1
ATOM 755 C C . PHE A 1 104 ? 6.647 -13.379 -9.968 1.00 87.81 104 PHE A C 1
ATOM 757 O O . PHE A 1 104 ? 5.445 -13.532 -10.196 1.00 87.81 104 PHE A O 1
ATOM 764 N N . ALA A 1 105 ? 7.124 -13.210 -8.739 1.00 84.56 105 ALA A N 1
ATOM 765 C CA . ALA A 1 105 ? 6.271 -13.011 -7.589 1.00 84.56 105 ALA A CA 1
ATOM 766 C C . ALA A 1 105 ? 5.510 -11.698 -7.771 1.00 84.56 105 ALA A C 1
ATOM 768 O O . ALA A 1 105 ? 6.085 -10.662 -8.112 1.00 84.56 105 ALA A O 1
ATOM 769 N N . ARG A 1 106 ? 4.201 -11.760 -7.530 1.00 82.50 106 ARG A N 1
ATOM 770 C CA . ARG A 1 106 ? 3.385 -10.558 -7.382 1.00 82.50 106 ARG A CA 1
ATOM 771 C C . ARG A 1 106 ? 3.958 -9.688 -6.253 1.00 82.50 106 ARG A C 1
ATOM 773 O O . ARG A 1 106 ? 4.601 -10.234 -5.357 1.00 82.50 106 ARG A O 1
ATOM 780 N N . PRO A 1 107 ? 3.715 -8.368 -6.266 1.00 75.19 107 PRO A N 1
ATOM 781 C CA . PRO A 1 107 ? 4.096 -7.505 -5.147 1.00 75.19 107 PRO A CA 1
ATOM 782 C C . PRO A 1 107 ? 3.458 -7.969 -3.826 1.00 75.19 107 PRO A C 1
ATOM 784 O O . PRO A 1 107 ? 4.104 -7.904 -2.792 1.00 75.19 107 PRO A O 1
ATOM 787 N N . ASP A 1 108 ? 2.253 -8.543 -3.885 1.00 72.88 108 ASP A N 1
ATOM 788 C CA . ASP A 1 108 ? 1.577 -9.235 -2.773 1.00 72.88 108 ASP A CA 1
ATOM 789 C C . ASP A 1 108 ? 1.930 -10.743 -2.707 1.00 72.88 108 ASP A C 1
ATOM 791 O O . ASP A 1 108 ? 1.124 -11.629 -2.427 1.00 72.88 108 ASP A O 1
ATOM 795 N N . GLY A 1 109 ? 3.146 -11.082 -3.123 1.00 72.88 109 GLY A N 1
ATOM 796 C CA . GLY A 1 109 ? 3.627 -12.453 -3.199 1.00 72.88 109 GLY A CA 1
ATOM 797 C C . GLY A 1 109 ? 3.879 -13.063 -1.822 1.00 72.88 109 GLY A C 1
ATOM 798 O O . GLY A 1 109 ? 3.870 -12.405 -0.784 1.00 72.88 109 GLY A O 1
ATOM 799 N N . ARG A 1 110 ? 4.140 -14.372 -1.797 1.00 69.31 110 ARG A N 1
ATOM 800 C CA . ARG A 1 110 ? 4.527 -15.076 -0.571 1.00 69.31 110 ARG A CA 1
ATOM 801 C C . ARG A 1 110 ? 5.955 -14.690 -0.175 1.00 69.31 110 ARG A C 1
ATOM 803 O O . ARG A 1 110 ? 6.908 -15.346 -0.586 1.00 69.31 110 ARG A O 1
ATOM 810 N N . ASP A 1 111 ? 6.081 -13.645 0.628 1.00 72.19 111 ASP A N 1
ATOM 811 C CA . ASP A 1 111 ? 7.343 -13.239 1.236 1.00 72.19 111 ASP A CA 1
ATOM 812 C C . ASP A 1 111 ? 7.669 -14.075 2.491 1.00 72.19 111 ASP A C 1
ATOM 814 O O . ASP A 1 111 ? 6.792 -14.725 3.063 1.00 72.19 111 ASP A O 1
ATOM 818 N N . PRO A 1 112 ? 8.932 -14.129 2.945 1.00 74.00 112 PRO A N 1
ATOM 819 C CA . PRO A 1 112 ? 9.293 -14.873 4.154 1.00 74.00 112 PRO A CA 1
ATOM 820 C C . PRO A 1 112 ? 8.620 -14.324 5.424 1.00 74.00 112 PRO A C 1
ATOM 822 O O . PRO A 1 112 ? 8.302 -15.108 6.318 1.00 74.00 112 PRO A O 1
ATOM 825 N N . SER A 1 113 ? 8.318 -13.020 5.483 1.00 73.69 113 SER A N 1
ATOM 826 C CA . SER A 1 113 ? 7.447 -12.428 6.517 1.00 73.69 113 SER A CA 1
ATOM 827 C C . SER A 1 113 ? 6.064 -13.083 6.524 1.00 73.69 113 SER A C 1
ATOM 829 O O . SER A 1 113 ? 5.538 -13.427 7.587 1.00 73.69 113 SER A O 1
ATOM 831 N N . HIS A 1 114 ? 5.567 -13.425 5.329 1.00 73.69 114 HIS A N 1
ATOM 832 C CA . HIS A 1 114 ? 4.261 -14.034 5.132 1.00 73.69 114 HIS A CA 1
ATOM 833 C C . HIS A 1 114 ? 4.097 -15.434 5.719 1.00 73.69 114 HIS A C 1
ATOM 835 O O . HIS A 1 114 ? 2.972 -15.927 5.851 1.00 73.69 114 HIS A O 1
ATOM 841 N N . VAL A 1 115 ? 5.190 -16.080 6.120 1.00 78.69 115 VAL A N 1
ATOM 842 C CA . VAL A 1 115 ? 5.189 -17.441 6.669 1.00 78.69 115 VAL A CA 1
ATOM 843 C C . VAL A 1 115 ? 5.213 -17.466 8.202 1.00 78.69 115 VAL A C 1
ATOM 845 O O . VAL A 1 115 ? 5.102 -18.549 8.779 1.00 78.69 115 VAL A O 1
ATOM 848 N N . SER A 1 116 ? 5.294 -16.307 8.864 1.00 88.88 116 SER A N 1
ATOM 849 C CA . SER A 1 116 ? 5.225 -16.228 10.327 1.00 88.88 116 SER A CA 1
ATOM 850 C C . SER A 1 116 ? 3.928 -16.843 10.876 1.00 88.88 116 SER A C 1
ATOM 852 O O . SER A 1 116 ? 2.876 -16.801 10.233 1.00 88.88 116 SER A O 1
ATOM 854 N N . GLU A 1 117 ? 3.995 -17.424 12.080 1.00 88.12 117 GLU A N 1
ATOM 855 C CA . GLU A 1 117 ? 2.816 -17.980 12.768 1.00 88.12 117 GLU A CA 1
ATOM 856 C C . GLU A 1 117 ? 1.711 -16.930 12.927 1.00 88.12 117 GLU A C 1
ATOM 858 O O . GLU A 1 117 ? 0.537 -17.230 12.729 1.00 88.12 117 GLU A O 1
ATOM 863 N N . TYR A 1 118 ? 2.098 -15.683 13.210 1.00 87.81 118 TYR A N 1
ATOM 864 C CA . TYR A 1 118 ? 1.183 -14.553 13.335 1.00 87.81 118 TYR A CA 1
ATOM 865 C C . TYR A 1 118 ? 0.406 -14.302 12.040 1.00 87.81 118 TYR A C 1
ATOM 867 O O . TYR A 1 118 ? -0.822 -14.279 12.045 1.00 87.81 118 TYR A O 1
ATOM 875 N N . GLU A 1 119 ? 1.098 -14.193 10.908 1.00 87.06 119 GLU A N 1
ATOM 876 C CA . GLU A 1 119 ? 0.430 -13.978 9.627 1.00 87.06 119 GLU A CA 1
ATOM 877 C C . GLU A 1 119 ? -0.341 -15.207 9.133 1.00 87.06 119 GLU A C 1
ATOM 879 O O . GLU A 1 119 ? -1.284 -15.090 8.346 1.00 87.06 119 GLU A O 1
ATOM 884 N N . ARG A 1 120 ? 0.052 -16.413 9.553 1.00 87.00 120 ARG A N 1
ATOM 885 C CA . ARG A 1 120 ? -0.741 -17.619 9.305 1.00 87.00 120 ARG A CA 1
ATOM 886 C C . ARG A 1 120 ? -2.049 -17.574 10.089 1.00 87.00 120 ARG A C 1
ATOM 888 O O . ARG A 1 120 ? -3.099 -17.786 9.490 1.00 87.00 120 ARG A O 1
ATOM 895 N N . ALA A 1 121 ? -1.985 -17.278 11.387 1.00 89.38 121 ALA A N 1
ATOM 896 C CA . ALA A 1 121 ? -3.159 -17.143 12.242 1.00 89.38 121 ALA A CA 1
ATOM 897 C C . ALA A 1 121 ? -4.095 -16.045 11.723 1.00 89.38 121 ALA A C 1
ATOM 899 O O . ALA A 1 121 ? -5.292 -16.287 11.602 1.00 89.38 121 ALA A O 1
ATOM 900 N N . ARG A 1 122 ? -3.537 -14.899 11.315 1.00 87.19 122 ARG A N 1
ATOM 901 C CA . ARG A 1 122 ? -4.282 -13.789 10.713 1.00 87.19 122 ARG A CA 1
ATOM 902 C C . ARG A 1 122 ? -5.066 -14.224 9.468 1.00 87.19 122 ARG A C 1
ATOM 904 O O . ARG A 1 122 ? -6.282 -14.065 9.442 1.00 87.19 122 ARG A O 1
ATOM 911 N N . ARG A 1 123 ? -4.420 -14.886 8.499 1.00 85.94 123 ARG A N 1
ATOM 912 C CA . ARG A 1 123 ? -5.108 -15.406 7.295 1.00 85.94 123 ARG A CA 1
ATOM 913 C C . ARG A 1 123 ? -6.170 -16.452 7.617 1.00 85.94 123 ARG A C 1
ATOM 915 O O . ARG A 1 123 ? -7.200 -16.512 6.956 1.00 85.94 123 ARG A O 1
ATOM 922 N N . MET A 1 124 ? -5.915 -17.302 8.613 1.00 89.19 124 MET A N 1
ATOM 923 C CA . MET A 1 124 ? -6.909 -18.278 9.064 1.00 89.19 124 MET A CA 1
ATOM 924 C C . MET A 1 124 ? -8.117 -17.595 9.717 1.00 89.19 124 MET A C 1
ATOM 926 O O . MET A 1 124 ? -9.237 -18.049 9.504 1.00 89.19 124 MET A O 1
ATOM 930 N N . SER A 1 125 ? -7.918 -16.513 10.480 1.00 90.06 125 SER A N 1
ATOM 931 C CA . SER A 1 125 ? -9.014 -15.754 11.096 1.00 90.06 125 SER A CA 1
ATOM 932 C C . SER A 1 125 ? -9.799 -14.906 10.097 1.00 90.06 125 SER A C 1
ATOM 934 O O . SER A 1 125 ? -11.020 -14.852 10.203 1.00 90.06 125 SER A O 1
ATOM 936 N N . GLU A 1 126 ? -9.131 -14.320 9.099 1.00 89.25 126 GLU A N 1
ATOM 937 C CA . GLU A 1 126 ? -9.755 -13.512 8.036 1.00 89.25 126 GLU A CA 1
ATOM 938 C C . GLU A 1 126 ? -10.776 -14.311 7.207 1.00 89.25 126 GLU A C 1
ATOM 940 O O . GLU A 1 126 ? -11.700 -13.742 6.639 1.00 89.25 126 GLU A O 1
ATOM 945 N N . ALA A 1 127 ? -10.666 -15.643 7.171 1.00 89.69 127 ALA A N 1
ATOM 946 C CA . ALA A 1 127 ? -11.652 -16.494 6.505 1.00 89.69 127 ALA A CA 1
ATOM 947 C C . ALA A 1 127 ? -13.029 -16.507 7.200 1.00 89.69 127 ALA A C 1
ATOM 949 O O . ALA A 1 127 ? -14.025 -16.859 6.570 1.00 89.69 127 ALA A O 1
ATOM 950 N N . TYR A 1 128 ? -13.086 -16.169 8.491 1.00 92.12 128 TYR A N 1
ATOM 951 C CA . TYR A 1 128 ? -14.302 -16.252 9.310 1.00 92.12 128 TYR A CA 1
ATOM 952 C C . TYR A 1 128 ? -14.729 -14.911 9.902 1.00 92.12 128 TYR A C 1
ATOM 954 O O . TYR A 1 128 ? -15.906 -14.729 10.208 1.00 92.12 128 TYR A O 1
ATOM 962 N N . PHE A 1 129 ? -13.788 -13.991 10.084 1.00 93.69 129 PHE A N 1
ATOM 963 C CA . PHE A 1 129 ? -14.019 -12.690 10.687 1.00 93.69 129 PHE A CA 1
ATOM 964 C C . PHE A 1 129 ? -13.495 -11.612 9.751 1.00 93.69 129 PHE A C 1
ATOM 966 O O . PHE A 1 129 ? -12.385 -11.739 9.234 1.00 93.69 129 PHE A O 1
ATOM 973 N N . ASP A 1 130 ? -14.259 -10.536 9.577 1.00 90.75 130 ASP A N 1
ATOM 974 C CA . ASP A 1 130 ? -13.770 -9.348 8.880 1.00 90.75 130 ASP A CA 1
ATOM 975 C C . ASP A 1 130 ? -12.806 -8.577 9.794 1.00 90.75 130 ASP A C 1
ATOM 977 O O . ASP A 1 130 ? -13.152 -7.607 10.470 1.00 90.75 130 ASP A O 1
ATOM 981 N N . VAL A 1 131 ? -11.587 -9.110 9.910 1.00 86.50 131 VAL A N 1
ATOM 982 C CA . VAL A 1 131 ? -10.528 -8.540 10.748 1.00 86.50 131 VAL A CA 1
ATOM 983 C C . VAL A 1 131 ? -10.079 -7.191 10.185 1.00 86.50 131 VAL A C 1
ATOM 985 O O . VAL A 1 131 ? -9.727 -6.313 10.965 1.00 86.50 131 VAL A O 1
ATOM 988 N N . GLY A 1 132 ? -10.133 -7.010 8.860 1.00 89.00 132 GLY A N 1
ATOM 989 C CA . GLY A 1 132 ? -9.775 -5.758 8.195 1.00 89.00 132 GLY A CA 1
ATOM 990 C C . GLY A 1 132 ? -10.730 -4.627 8.561 1.00 89.00 132 GLY A C 1
ATOM 991 O O . GLY A 1 132 ? -10.286 -3.612 9.095 1.00 89.00 132 GLY A O 1
ATOM 992 N N . GLU A 1 133 ? -12.037 -4.831 8.366 1.00 91.06 133 GLU A N 1
ATOM 993 C CA . GLU A 1 133 ? -13.049 -3.830 8.727 1.00 91.06 133 GLU A CA 1
ATOM 994 C C . GLU A 1 133 ? -13.005 -3.505 10.228 1.00 91.06 133 GLU A C 1
ATOM 996 O O . GLU A 1 133 ? -13.058 -2.340 10.627 1.00 91.06 133 GLU A O 1
ATOM 1001 N N . TRP A 1 134 ? -12.828 -4.522 11.078 1.00 91.88 134 TRP A N 1
ATOM 1002 C CA . TRP A 1 134 ? -12.710 -4.318 12.521 1.00 91.88 134 TRP A CA 1
ATOM 1003 C C . TRP A 1 134 ? -11.460 -3.517 12.918 1.00 91.88 134 TRP A C 1
ATOM 1005 O O . TRP A 1 134 ? -11.543 -2.635 13.776 1.00 91.88 134 TRP A O 1
ATOM 1015 N N . GLU A 1 135 ? -10.300 -3.805 12.320 1.00 89.88 135 GLU A N 1
ATOM 1016 C CA . GLU A 1 135 ? -9.065 -3.053 12.574 1.00 89.88 135 GLU A CA 1
ATOM 1017 C C . GLU A 1 135 ? -9.229 -1.579 12.172 1.00 89.88 135 GLU A C 1
ATOM 1019 O O . GLU A 1 135 ? -8.867 -0.690 12.951 1.00 89.88 135 GLU A O 1
ATOM 1024 N N . GLU A 1 136 ? -9.856 -1.315 11.023 1.00 92.94 136 GLU A N 1
ATOM 1025 C CA . GLU A 1 136 ? -10.169 0.038 10.561 1.00 92.94 136 GLU A CA 1
ATOM 1026 C C . GLU A 1 136 ? -11.151 0.758 11.494 1.00 92.94 136 GLU A C 1
ATOM 1028 O O . GLU A 1 136 ? -10.932 1.923 11.832 1.00 92.94 136 GLU A O 1
ATOM 1033 N N . GLU A 1 137 ? -12.210 0.092 11.966 1.00 92.88 137 GLU A N 1
ATOM 1034 C CA . GLU A 1 137 ? -13.164 0.679 12.916 1.00 92.88 137 GLU A CA 1
ATOM 1035 C C . GLU A 1 137 ? -12.475 1.040 14.241 1.00 92.88 137 GLU A C 1
ATOM 1037 O O . GLU A 1 137 ? -12.680 2.124 14.802 1.00 92.88 137 GLU A O 1
ATOM 1042 N N . VAL A 1 138 ? -11.619 0.148 14.749 1.00 94.44 138 VAL A N 1
ATOM 1043 C CA . VAL A 1 138 ? -10.855 0.378 15.979 1.00 94.44 138 VAL A CA 1
ATOM 1044 C C . VAL A 1 138 ? -9.906 1.559 15.818 1.00 94.44 138 VAL A C 1
ATOM 1046 O O . VAL A 1 138 ? -9.830 2.398 16.724 1.00 94.44 138 VAL A O 1
ATOM 1049 N N . GLU A 1 139 ? -9.201 1.642 14.692 1.00 92.31 139 GLU A N 1
ATOM 1050 C CA . GLU A 1 139 ? -8.292 2.743 14.395 1.00 92.31 139 GLU A CA 1
ATOM 1051 C C . GLU A 1 139 ? -9.048 4.061 14.219 1.00 92.31 139 GLU A C 1
ATOM 1053 O O . GLU A 1 139 ? -8.677 5.057 14.839 1.00 92.31 139 GLU A O 1
ATOM 1058 N N . GLN A 1 140 ? -10.165 4.066 13.489 1.00 91.44 140 GLN A N 1
ATOM 1059 C CA . GLN A 1 140 ? -11.022 5.242 13.336 1.00 91.44 140 GLN A CA 1
ATOM 1060 C C . GLN A 1 140 ? -11.572 5.718 14.676 1.00 91.44 140 GLN A C 1
ATOM 1062 O O . GLN A 1 140 ? -11.539 6.912 14.967 1.00 91.44 140 GLN A O 1
ATOM 1067 N N . ARG A 1 141 ? -12.037 4.806 15.534 1.00 89.44 141 ARG A N 1
ATOM 1068 C CA . ARG A 1 141 ? -12.516 5.147 16.877 1.00 89.44 141 ARG A CA 1
ATOM 1069 C C . ARG A 1 141 ? -11.395 5.718 17.739 1.00 89.44 141 ARG A C 1
ATOM 1071 O O . ARG A 1 141 ? -11.617 6.694 18.449 1.00 89.44 141 ARG A O 1
ATOM 1078 N N . LYS A 1 142 ? -10.195 5.136 17.678 1.00 90.19 142 LYS A N 1
ATOM 1079 C CA . LYS A 1 142 ? -9.021 5.635 18.405 1.00 90.19 142 LYS A CA 1
ATOM 1080 C C . LYS A 1 142 ? -8.598 7.013 17.892 1.00 90.19 142 LYS A C 1
ATOM 1082 O O . LYS A 1 142 ? -8.344 7.899 18.700 1.00 90.19 142 LYS A O 1
ATOM 1087 N N . ALA A 1 143 ? -8.591 7.217 16.577 1.00 88.38 143 ALA A N 1
ATOM 1088 C CA . ALA A 1 143 ? -8.304 8.499 15.945 1.00 88.38 143 ALA A CA 1
ATOM 1089 C C . ALA A 1 143 ? -9.365 9.552 16.298 1.00 88.38 143 ALA A C 1
ATOM 1091 O O . ALA A 1 143 ? -9.023 10.695 16.584 1.00 88.38 143 ALA A O 1
ATOM 1092 N N . GLN A 1 144 ? -10.645 9.173 16.351 1.00 84.56 144 GLN A N 1
ATOM 1093 C CA . GLN A 1 144 ? -11.726 10.037 16.828 1.00 84.56 144 GLN A CA 1
ATOM 1094 C C . GLN A 1 144 ? -11.573 10.371 18.314 1.00 84.56 144 GLN A C 1
ATOM 1096 O O . GLN A 1 144 ? -11.757 11.523 18.688 1.00 84.56 144 GLN A O 1
ATOM 1101 N N . GLU A 1 145 ? -11.201 9.413 19.165 1.00 83.31 145 GLU A N 1
ATOM 1102 C CA . GLU A 1 145 ? -10.941 9.651 20.591 1.00 83.31 145 G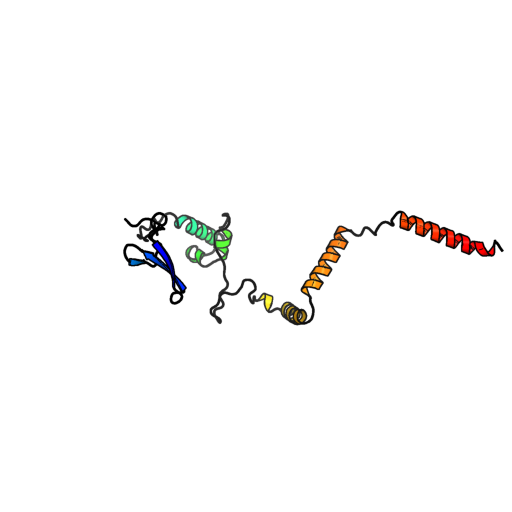LU A CA 1
ATOM 1103 C C . GLU A 1 145 ? -9.720 10.561 20.807 1.00 83.31 145 GLU A C 1
ATOM 1105 O O . GLU A 1 145 ? -9.723 11.427 21.685 1.00 83.31 145 GLU A O 1
ATOM 1110 N N . GLU A 1 146 ? -8.684 10.409 19.984 1.00 81.81 146 GLU A N 1
ATOM 1111 C CA . GLU A 1 146 ? -7.497 11.260 19.997 1.00 81.81 146 GLU A CA 1
ATOM 1112 C C . GLU A 1 146 ? -7.808 12.676 19.479 1.00 81.81 146 GLU A C 1
ATOM 1114 O O . GLU A 1 146 ? -7.385 13.660 20.093 1.00 81.81 146 GLU A O 1
ATOM 1119 N N . ALA A 1 147 ? -8.627 12.793 18.427 1.00 76.88 147 ALA A N 1
ATOM 1120 C CA . ALA A 1 147 ? -9.063 14.059 17.833 1.00 76.88 147 ALA A CA 1
ATOM 1121 C C . ALA A 1 147 ? -10.078 14.825 18.703 1.00 76.88 147 ALA A C 1
ATOM 1123 O O . ALA A 1 147 ? -9.939 16.035 18.904 1.00 76.88 147 ALA A O 1
ATOM 1124 N N . GLU A 1 148 ? -11.079 14.144 19.273 1.00 69.00 148 GLU A N 1
ATOM 1125 C CA . GLU A 1 148 ? -11.950 14.717 20.311 1.00 69.00 148 GLU A CA 1
ATOM 1126 C C . GLU A 1 148 ? -11.140 15.010 21.591 1.00 69.00 148 GLU A C 1
ATOM 1128 O O . GLU A 1 148 ? -11.489 15.891 22.389 1.00 69.00 148 GLU A O 1
ATOM 1133 N N . GLY A 1 149 ? -10.001 14.328 21.746 1.00 52.62 149 GLY A N 1
ATOM 1134 C CA . GLY A 1 149 ? -9.138 14.345 22.909 1.00 52.62 149 GLY A CA 1
ATOM 1135 C C . GLY A 1 149 ? -9.866 13.826 24.147 1.00 52.62 149 GLY A C 1
ATOM 1136 O O . GLY A 1 149 ? -11.088 13.719 24.212 1.00 52.62 149 GLY A O 1
ATOM 1137 N N . LYS A 1 150 ? -9.133 13.647 25.247 1.00 56.62 150 LYS A N 1
ATOM 1138 C CA . LYS A 1 150 ? -9.688 13.401 26.599 1.00 56.62 150 LYS A CA 1
ATOM 1139 C C . LYS A 1 150 ? -10.586 14.546 27.127 1.00 56.62 150 LYS A C 1
ATOM 1141 O O . LYS A 1 150 ? -10.800 14.688 28.334 1.00 56.62 150 LYS A O 1
ATOM 1146 N N . LYS A 1 151 ? -11.092 15.421 26.256 1.00 57.41 151 LYS A N 1
ATOM 1147 C CA . LYS A 1 151 ? -12.028 16.498 26.541 1.00 57.41 151 LYS A CA 1
ATOM 1148 C C . LYS A 1 151 ? -13.413 15.875 26.673 1.00 57.41 151 LYS A C 1
ATOM 1150 O O . LYS A 1 151 ? -14.216 15.909 25.748 1.00 57.41 151 LYS A O 1
ATOM 1155 N N . LYS A 1 152 ? -13.687 15.319 27.861 1.00 61.47 152 LYS A N 1
ATOM 1156 C CA . LYS A 1 152 ? -15.035 14.938 28.321 1.00 61.47 152 LYS A CA 1
ATOM 1157 C C . LYS A 1 152 ? -16.053 15.913 27.727 1.00 61.47 152 LYS A C 1
ATOM 1159 O O . LYS A 1 152 ? -15.898 17.119 27.950 1.00 61.47 152 LYS A O 1
ATOM 1164 N N . LYS A 1 153 ? -17.038 15.416 26.965 1.00 68.38 153 LYS A N 1
ATOM 1165 C CA . LYS A 1 153 ? -18.034 16.267 26.295 1.00 68.38 153 LYS A CA 1
ATOM 1166 C C . LYS A 1 153 ? -18.600 17.240 27.330 1.00 68.38 153 LYS A C 1
ATOM 1168 O O . LYS A 1 153 ? -19.231 16.824 28.302 1.00 68.38 153 LYS A O 1
ATOM 1173 N N . LYS A 1 154 ? -18.268 18.530 27.196 1.00 75.88 154 LYS A N 1
ATOM 1174 C CA . LYS A 1 154 ? -18.721 19.563 28.134 1.00 75.88 154 LYS A CA 1
ATOM 1175 C C . LYS A 1 154 ? -20.252 19.572 28.057 1.00 75.88 154 LYS A C 1
ATOM 1177 O O . LYS A 1 154 ? -20.758 19.707 26.942 1.00 75.88 154 LYS A O 1
ATOM 1182 N N . PRO A 1 155 ? -20.984 19.403 29.177 1.00 80.75 155 PRO A N 1
ATOM 1183 C CA . PRO A 1 155 ? -22.441 19.355 29.148 1.00 80.75 155 PRO A CA 1
ATOM 1184 C C . PRO A 1 155 ? -23.010 20.557 28.399 1.00 80.75 155 PRO A C 1
ATOM 1186 O O . PRO A 1 155 ? -22.595 21.697 28.634 1.00 80.75 155 PRO A O 1
ATOM 1189 N N . THR A 1 156 ? -23.938 20.300 27.482 1.00 84.88 156 THR A N 1
ATOM 1190 C CA . THR A 1 156 ? -24.544 21.357 26.672 1.00 84.88 156 THR A CA 1
ATOM 1191 C C . THR A 1 156 ? -25.440 22.242 27.542 1.00 84.88 156 THR A C 1
ATOM 1193 O O . THR A 1 156 ? -25.843 21.862 28.645 1.00 84.88 156 THR A O 1
ATOM 1196 N N . LYS A 1 157 ? -25.808 23.439 27.062 1.00 88.88 157 LYS A N 1
ATOM 1197 C CA . LYS A 1 157 ? -26.727 24.334 27.794 1.00 88.88 157 LYS A CA 1
ATOM 1198 C C . LYS A 1 157 ? -28.045 23.630 28.166 1.00 88.88 157 LYS A C 1
ATOM 1200 O O . LYS A 1 157 ? -28.533 23.805 29.279 1.00 88.88 157 LYS A O 1
ATOM 1205 N N . LYS A 1 158 ? -28.544 22.767 27.274 1.00 89.81 158 LYS A N 1
ATOM 1206 C CA . LYS A 1 158 ? -29.734 21.932 27.494 1.00 89.81 158 LYS A CA 1
ATOM 1207 C C . LYS A 1 158 ? -29.521 20.907 28.614 1.00 89.81 158 LYS A C 1
ATOM 1209 O O . LYS A 1 158 ? -30.408 20.706 29.440 1.00 89.81 158 LYS A O 1
ATOM 1214 N N . ASP A 1 159 ? -28.336 20.303 28.694 1.00 88.25 159 ASP A N 1
ATOM 1215 C CA . ASP A 1 159 ? -28.007 19.356 29.768 1.00 88.25 159 ASP A CA 1
ATOM 1216 C C . ASP A 1 159 ? -27.929 2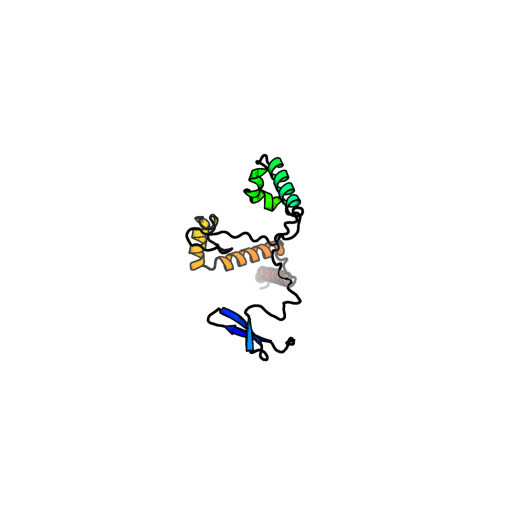0.061 31.126 1.00 88.25 159 ASP A C 1
ATOM 1218 O O . ASP A 1 159 ? -28.427 19.551 32.130 1.00 88.25 159 ASP A O 1
ATOM 1222 N N . LEU A 1 160 ? -27.376 21.279 31.167 1.00 89.88 160 LEU A N 1
ATOM 1223 C CA . LEU A 1 160 ? -27.344 22.093 32.384 1.00 89.88 160 LEU A CA 1
ATOM 1224 C C . LEU A 1 160 ? -28.750 22.460 32.878 1.00 89.88 160 LEU A C 1
ATOM 1226 O O . LEU A 1 160 ? -28.984 22.463 34.088 1.00 89.88 160 LEU A O 1
ATOM 1230 N N . GLU A 1 161 ? -29.682 22.763 31.974 1.00 92.88 161 GLU A N 1
ATOM 1231 C CA . GLU A 1 161 ? -31.087 23.038 32.304 1.00 92.88 161 GLU A CA 1
ATOM 1232 C C . GLU A 1 161 ? -31.779 21.790 32.863 1.00 92.88 161 GLU A C 1
ATOM 1234 O O . GLU A 1 161 ? -32.331 21.849 33.964 1.00 92.88 161 GLU A O 1
ATOM 1239 N N . ARG A 1 162 ? 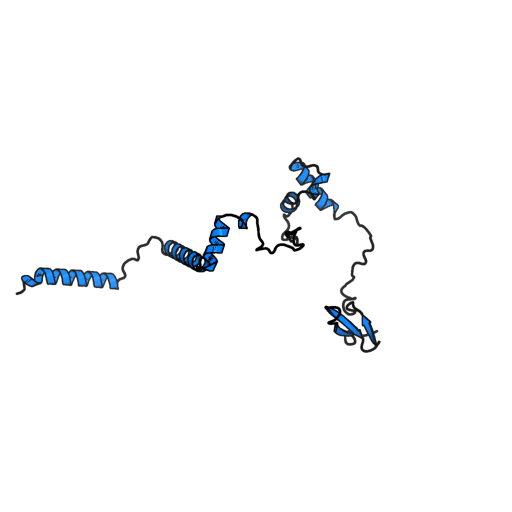-31.612 20.628 32.217 1.00 92.81 162 ARG A N 1
ATOM 1240 C CA . ARG A 1 162 ? -32.121 19.344 32.729 1.00 92.81 162 ARG A CA 1
ATOM 1241 C C . ARG A 1 162 ? -31.574 19.005 34.114 1.00 92.81 162 ARG A C 1
ATOM 1243 O O . ARG A 1 162 ? -32.328 18.585 34.991 1.00 92.81 162 ARG A O 1
ATOM 1250 N N . PHE A 1 163 ? -30.279 19.217 34.362 1.00 93.38 163 PHE A N 1
ATOM 1251 C CA . PHE A 1 163 ? -29.699 18.976 35.688 1.00 93.38 163 PHE A CA 1
ATOM 1252 C C . PHE A 1 163 ? -30.224 19.950 36.749 1.00 93.38 163 PHE A C 1
ATOM 1254 O O . PHE A 1 163 ? -30.412 19.556 37.904 1.00 93.38 163 PHE A O 1
ATOM 1261 N N . LYS A 1 164 ? -30.482 21.213 36.386 1.00 95.19 164 LYS A N 1
ATOM 1262 C CA . LYS A 1 164 ? -31.094 22.201 37.288 1.00 95.19 164 LYS A CA 1
ATOM 1263 C C . LYS A 1 164 ? -32.540 21.838 37.612 1.00 95.19 164 LYS A C 1
ATOM 1265 O O . LYS A 1 164 ? -32.911 21.885 38.784 1.00 95.19 164 LYS A O 1
ATOM 1270 N N . GLU A 1 165 ? -33.323 21.421 36.623 1.00 93.62 165 GLU A N 1
ATOM 1271 C CA . GLU A 1 165 ? -34.701 20.958 36.802 1.00 93.62 165 GLU A CA 1
ATOM 1272 C C . GLU A 1 165 ? -34.764 19.700 37.660 1.00 93.62 165 GLU A C 1
ATOM 1274 O O . GLU A 1 165 ? -35.493 19.679 38.645 1.00 93.62 165 GLU A O 1
ATOM 1279 N N . GLN A 1 166 ? -33.928 18.694 37.394 1.00 92.75 166 GLN A N 1
ATOM 1280 C CA . GLN A 1 166 ? -33.853 17.494 38.231 1.00 92.75 166 GLN A CA 1
ATOM 1281 C C . GLN A 1 166 ? -33.441 17.818 39.669 1.00 92.75 166 GLN A C 1
ATOM 1283 O O . GLN A 1 166 ? -34.006 17.264 40.612 1.00 92.75 166 GLN A O 1
ATOM 1288 N N . LYS A 1 167 ? -32.483 18.734 39.878 1.00 94.88 167 LYS A N 1
ATOM 1289 C CA . LYS A 1 167 ? -32.129 19.199 41.229 1.00 94.88 167 LYS A CA 1
ATOM 1290 C C . LYS A 1 167 ? -33.284 19.955 41.884 1.00 94.88 167 LYS A C 1
ATOM 1292 O O . LYS A 1 167 ? -33.496 19.787 43.083 1.00 94.88 167 LYS A O 1
ATOM 1297 N N . ARG A 1 168 ? -34.034 20.764 41.130 1.00 92.38 168 ARG A N 1
ATOM 1298 C CA . ARG A 1 168 ? -35.220 21.480 41.620 1.00 92.38 168 ARG A CA 1
ATOM 1299 C C . ARG A 1 168 ? -36.330 20.503 42.001 1.00 92.38 168 ARG A C 1
ATOM 1301 O O . ARG A 1 168 ? -36.855 20.619 43.099 1.00 92.38 168 ARG A O 1
ATOM 1308 N N . LEU A 1 169 ? -36.616 19.509 41.165 1.00 90.69 169 LEU A N 1
ATOM 1309 C CA . LEU A 1 169 ? -37.589 18.449 41.430 1.00 90.69 169 LEU A CA 1
ATOM 1310 C C . LEU A 1 169 ? -37.181 17.599 42.633 1.00 90.69 169 LEU A C 1
ATOM 1312 O O . LEU A 1 169 ? -38.001 17.383 43.514 1.00 90.69 169 LEU A O 1
ATOM 1316 N N . LYS A 1 170 ? -35.906 17.202 42.746 1.00 94.12 170 LYS A N 1
ATOM 1317 C CA . LYS A 1 170 ? -35.390 16.496 43.933 1.00 94.12 170 LYS A CA 1
ATOM 1318 C C . LYS A 1 170 ? -35.537 17.325 45.207 1.00 94.12 170 LYS A C 1
ATOM 1320 O O . LYS A 1 170 ? -35.902 16.778 46.241 1.00 94.12 170 LYS A O 1
ATOM 1325 N N . LYS A 1 171 ? -35.279 18.637 45.146 1.00 93.06 171 LYS A N 1
ATOM 1326 C CA . LYS A 1 171 ? -35.510 19.548 46.278 1.00 93.06 171 LYS A CA 1
ATOM 1327 C C . LYS A 1 171 ? -36.994 19.632 46.629 1.00 93.06 171 LYS A C 1
ATOM 1329 O O . LYS A 1 171 ? -37.327 19.438 47.788 1.00 93.06 171 LYS A O 1
ATOM 1334 N N . ILE A 1 172 ? -37.859 19.854 45.637 1.00 88.69 172 ILE A N 1
ATOM 1335 C CA . ILE A 1 172 ? -39.313 19.940 45.821 1.00 88.69 172 ILE A CA 1
ATOM 1336 C C . ILE A 1 172 ? -39.854 18.642 46.424 1.00 88.69 172 ILE A C 1
ATOM 1338 O O . ILE A 1 172 ? -40.555 18.711 47.424 1.00 88.69 172 ILE A O 1
ATOM 1342 N N . ALA A 1 173 ? -39.471 17.480 45.889 1.00 89.25 173 ALA A N 1
ATOM 1343 C CA . ALA A 1 173 ? -39.849 16.165 46.405 1.00 89.25 173 ALA A CA 1
ATOM 1344 C C . ALA A 1 173 ? -39.352 15.949 47.842 1.00 89.25 173 ALA A C 1
ATOM 1346 O O . ALA A 1 173 ? -40.109 15.509 48.703 1.00 89.25 173 ALA A O 1
ATOM 1347 N N . LYS A 1 174 ? -38.106 16.341 48.142 1.00 89.94 174 LYS A N 1
ATOM 1348 C CA . LYS A 1 174 ? -37.555 16.277 49.504 1.00 89.94 174 LYS A CA 1
ATOM 1349 C C . LYS A 1 174 ? -38.257 17.230 50.474 1.00 89.94 174 LYS A C 1
ATOM 1351 O O . LYS A 1 174 ? -38.173 17.001 51.668 1.00 89.94 174 LYS A O 1
ATOM 1356 N N . THR A 1 175 ? -38.933 18.273 49.998 1.00 85.44 175 THR A N 1
ATOM 1357 C CA . THR A 1 175 ? -39.755 19.184 50.816 1.00 85.44 175 THR A CA 1
ATOM 1358 C C . THR A 1 175 ? -41.257 18.938 50.662 1.00 85.44 175 THR A C 1
ATOM 1360 O O . THR A 1 175 ? -42.052 19.691 51.209 1.00 85.44 175 THR A O 1
ATOM 1363 N N . ALA A 1 176 ? -41.672 17.923 49.900 1.00 83.00 176 ALA A N 1
ATOM 1364 C CA . ALA A 1 176 ? -43.082 17.694 49.592 1.00 83.00 176 ALA A CA 1
ATOM 1365 C C . ALA A 1 176 ? -43.868 17.258 50.834 1.00 83.00 176 ALA A C 1
ATOM 1367 O O . ALA A 1 176 ? -45.007 17.670 51.008 1.00 83.00 176 ALA A O 1
ATOM 1368 N N . TRP A 1 177 ? -43.219 16.528 51.744 1.00 80.81 177 TRP A N 1
ATOM 1369 C CA . TRP A 1 177 ? -43.766 16.161 53.053 1.00 80.81 177 TRP A CA 1
ATOM 1370 C C . TRP A 1 177 ? -43.935 17.348 54.022 1.00 80.81 177 TRP A C 1
ATOM 1372 O O . TRP A 1 177 ? -44.556 17.182 55.060 1.00 80.81 177 TRP A O 1
ATOM 1382 N N . LEU A 1 178 ? -43.403 18.538 53.703 1.00 74.44 178 LEU A N 1
ATOM 1383 C CA . LEU A 1 178 ? -43.660 19.787 54.443 1.00 74.44 178 LEU A CA 1
ATOM 1384 C C . LEU A 1 178 ? -44.810 20.620 53.845 1.00 74.44 178 LEU A C 1
ATOM 1386 O O . LEU A 1 178 ? -45.099 21.703 54.347 1.00 74.44 178 LEU A O 1
ATOM 1390 N N . ARG A 1 179 ? -45.406 20.184 52.728 1.00 69.62 179 ARG A N 1
ATOM 1391 C CA . ARG A 1 179 ? -46.473 20.907 52.009 1.00 69.62 179 ARG A CA 1
ATOM 1392 C C . ARG A 1 179 ? -47.826 20.183 52.026 1.00 69.62 179 ARG A C 1
ATOM 1394 O O . ARG A 1 179 ? -48.720 20.589 51.288 1.00 69.62 179 ARG A O 1
ATOM 1401 N N . THR A 1 180 ? -47.954 19.135 52.835 1.00 57.31 180 THR A N 1
ATOM 1402 C CA . THR A 1 180 ? -49.229 18.535 53.262 1.00 57.31 180 THR A CA 1
ATOM 1403 C C . THR A 1 180 ? -49.667 19.180 54.564 1.00 57.31 180 THR A C 1
ATOM 1405 O O . THR A 1 180 ? -50.858 19.520 54.676 1.00 57.31 180 THR A O 1
#